Protein AF-A0A952F932-F1 (afdb_monomer)

Radius of gyration: 22.04 Å; Cα contacts (8 Å, |Δi|>4): 28; chains: 1; bounding box: 43×26×79 Å

pLDDT: mean 82.44, std 15.65, range [38.5, 97.94]

Secondary structure (DSSP, 8-state):
------------HHHHHHHHHHHHHTTPPPPP-TTS-GGG-HHHHHSSTTHHHHHHHHHHHHHHHHHHTT----------TTPPPSGGG-

Sequence (90 aa):
MNNKTRDIEAPRLADAWAALQAHASEGNPLEADASRLAFADPEFLLRRETRGIRFQLELLKPDLEQQAHGIENTVVVFGSARFRSEEDSV

Mean predicted aligned error: 9.99 Å

Structure (mmCIF, N/CA/C/O backbone):
data_AF-A0A952F932-F1
#
_entry.id   AF-A0A952F932-F1
#
loop_
_atom_site.group_PDB
_atom_site.id
_atom_site.type_symbol
_atom_site.label_atom_id
_atom_site.label_alt_id
_atom_site.label_comp_id
_atom_site.label_asym_id
_atom_site.label_entity_id
_atom_site.label_seq_id
_atom_site.pdbx_PDB_ins_code
_atom_site.Cartn_x
_atom_site.Cartn_y
_atom_site.Cartn_z
_atom_site.occupancy
_atom_site.B_iso_or_equiv
_atom_site.auth_seq_id
_atom_site.auth_comp_id
_atom_site.auth_asym_id
_atom_site.auth_atom_id
_atom_site.pdbx_PDB_model_num
ATOM 1 N N . MET A 1 1 ? 23.263 -14.836 -40.596 1.00 39.22 1 MET A N 1
ATOM 2 C CA . MET A 1 1 ? 22.597 -13.803 -39.775 1.00 39.22 1 MET A CA 1
ATOM 3 C C . MET A 1 1 ? 21.352 -14.455 -39.180 1.00 39.22 1 MET A C 1
ATOM 5 O O . MET A 1 1 ? 20.334 -14.524 -39.852 1.00 39.22 1 MET A O 1
ATOM 9 N N . ASN A 1 2 ? 21.464 -15.084 -38.006 1.00 38.50 2 ASN A N 1
ATOM 10 C CA . ASN A 1 2 ? 20.374 -15.893 -37.447 1.00 38.50 2 ASN A CA 1
ATOM 11 C C . ASN A 1 2 ? 19.378 -14.982 -36.732 1.00 38.50 2 ASN A C 1
ATOM 13 O O . ASN A 1 2 ? 19.604 -14.583 -35.592 1.00 38.50 2 ASN A O 1
ATOM 17 N N . ASN A 1 3 ? 18.286 -14.653 -37.417 1.00 49.97 3 ASN A N 1
ATOM 18 C CA . ASN A 1 3 ? 17.154 -13.965 -36.819 1.00 49.97 3 ASN A CA 1
ATOM 19 C C . ASN A 1 3 ? 16.347 -14.989 -36.007 1.00 49.97 3 ASN A C 1
ATOM 21 O O . ASN A 1 3 ? 15.456 -15.651 -36.535 1.00 49.97 3 ASN A O 1
ATOM 25 N N . LYS A 1 4 ? 16.720 -15.182 -34.734 1.00 50.09 4 LYS A N 1
ATOM 26 C CA . LYS A 1 4 ? 15.848 -15.836 -33.754 1.00 50.09 4 LYS A CA 1
ATOM 27 C C . LYS A 1 4 ? 14.666 -14.895 -33.546 1.00 50.09 4 LYS A C 1
ATOM 29 O O . LYS A 1 4 ? 14.742 -13.985 -32.723 1.00 50.09 4 LYS A O 1
ATOM 34 N N . THR A 1 5 ? 13.606 -15.100 -34.322 1.00 51.94 5 THR A N 1
ATOM 35 C CA . THR A 1 5 ? 12.268 -14.619 -33.991 1.00 51.94 5 THR A CA 1
ATOM 36 C C . THR A 1 5 ? 12.020 -15.036 -32.549 1.00 51.94 5 THR A C 1
ATOM 38 O O . THR A 1 5 ? 11.930 -16.226 -32.254 1.00 51.94 5 THR A O 1
ATOM 41 N N . ARG A 1 6 ? 12.072 -14.075 -31.625 1.00 56.16 6 ARG A N 1
ATOM 42 C CA . ARG A 1 6 ? 11.714 -14.322 -30.232 1.00 56.16 6 ARG A CA 1
ATOM 43 C C . ARG A 1 6 ? 10.246 -14.720 -30.261 1.00 56.16 6 ARG A C 1
ATOM 45 O O . ARG A 1 6 ? 9.441 -13.944 -30.773 1.00 56.16 6 ARG A O 1
ATOM 52 N N . ASP A 1 7 ? 9.946 -15.935 -29.811 1.00 52.16 7 ASP A N 1
ATOM 53 C CA . ASP A 1 7 ? 8.573 -16.393 -29.639 1.00 52.16 7 ASP A CA 1
ATOM 54 C C . ASP A 1 7 ? 7.807 -15.320 -28.868 1.00 52.16 7 ASP A C 1
ATOM 56 O O . ASP A 1 7 ? 8.204 -14.909 -27.778 1.00 52.16 7 ASP A O 1
ATOM 60 N N . ILE A 1 8 ? 6.751 -14.811 -29.498 1.00 53.78 8 ILE A N 1
ATOM 61 C CA . ILE A 1 8 ? 5.903 -13.725 -28.992 1.00 53.78 8 ILE A CA 1
ATOM 62 C C . ILE A 1 8 ? 4.810 -14.296 -28.079 1.00 53.78 8 ILE A C 1
ATOM 64 O O . ILE A 1 8 ? 3.831 -13.613 -27.780 1.00 53.78 8 ILE A O 1
ATOM 68 N N . GLU A 1 9 ? 4.945 -15.562 -27.672 1.00 54.66 9 GLU A N 1
ATOM 69 C CA . GLU A 1 9 ? 4.095 -16.169 -26.661 1.00 54.66 9 GLU A CA 1
ATOM 70 C C . GLU A 1 9 ? 4.307 -15.389 -25.367 1.00 54.66 9 GLU A C 1
ATOM 72 O O . GLU A 1 9 ? 5.283 -15.572 -24.639 1.00 54.66 9 GLU A O 1
ATOM 77 N N . ALA A 1 10 ? 3.411 -14.426 -25.156 1.00 54.50 10 ALA A N 1
ATOM 78 C CA . ALA A 1 10 ? 3.339 -13.603 -23.971 1.00 54.50 10 ALA A CA 1
ATOM 79 C C . ALA A 1 10 ? 3.520 -14.496 -22.736 1.00 54.50 10 ALA A C 1
ATOM 81 O O . ALA A 1 10 ? 2.891 -15.559 -22.677 1.00 54.50 10 ALA A O 1
ATOM 82 N N . PRO A 1 11 ? 4.348 -14.094 -21.755 1.00 58.94 11 PRO A N 1
ATOM 83 C CA . PRO A 1 11 ? 4.540 -14.907 -20.573 1.00 58.94 11 PRO A CA 1
ATOM 84 C C . PRO A 1 11 ? 3.171 -15.114 -19.938 1.00 58.94 11 PRO A C 1
ATOM 86 O O . PRO A 1 11 ? 2.483 -14.151 -19.580 1.00 58.94 11 PRO A O 1
ATOM 89 N N . ARG A 1 12 ? 2.755 -16.377 -19.827 1.00 67.19 12 ARG A N 1
ATOM 90 C CA . ARG A 1 12 ? 1.572 -16.754 -19.057 1.00 67.19 12 ARG A CA 1
ATOM 91 C C . ARG A 1 12 ? 1.778 -16.168 -17.663 1.00 67.19 12 ARG A C 1
ATOM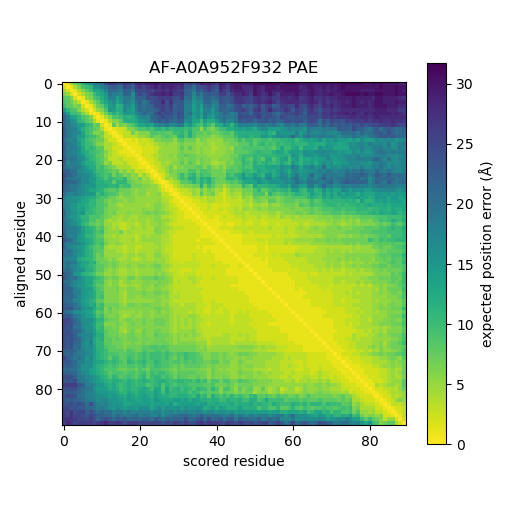 93 O O . ARG A 1 12 ? 2.903 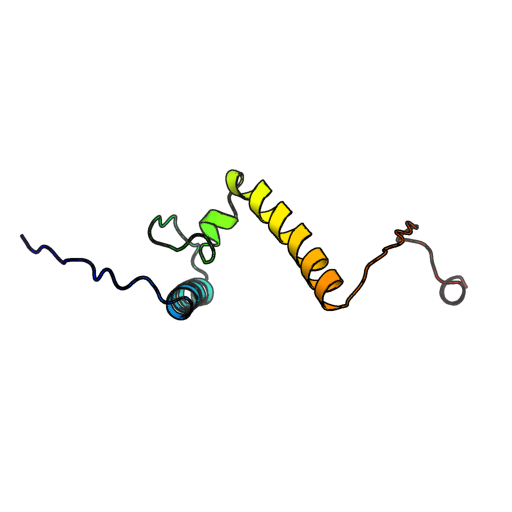-16.133 -17.169 1.00 67.19 12 ARG A O 1
ATOM 100 N N . LEU A 1 13 ? 0.710 -15.758 -16.991 1.00 60.50 13 LEU A N 1
ATOM 101 C CA . LEU A 1 13 ? 0.792 -15.259 -15.616 1.00 60.50 13 LEU A CA 1
ATOM 102 C C . LEU A 1 13 ? 1.609 -16.209 -14.699 1.00 60.50 13 LEU A C 1
ATOM 104 O O . LEU A 1 13 ? 2.422 -15.762 -13.893 1.00 60.50 13 LEU A O 1
ATOM 108 N N . ALA A 1 14 ? 1.457 -17.522 -14.905 1.00 66.06 14 ALA A N 1
ATOM 109 C CA . ALA A 1 14 ? 2.238 -18.568 -14.243 1.00 66.06 14 ALA A CA 1
ATOM 110 C C . ALA A 1 14 ? 3.745 -18.536 -14.575 1.00 66.06 14 ALA A C 1
ATOM 112 O O . ALA A 1 14 ? 4.570 -18.750 -13.689 1.00 66.06 14 ALA A O 1
ATOM 113 N N . ASP A 1 15 ? 4.114 -18.233 -15.821 1.00 72.31 15 ASP A N 1
ATOM 114 C CA . ASP A 1 15 ? 5.509 -18.203 -16.274 1.00 72.31 15 ASP A CA 1
ATOM 115 C C . ASP A 1 15 ? 6.257 -16.996 -15.690 1.00 72.31 15 ASP A C 1
ATOM 117 O O . ASP A 1 15 ? 7.426 -17.107 -15.320 1.00 72.31 15 ASP A O 1
ATOM 121 N N . ALA A 1 16 ? 5.570 -15.858 -15.541 1.00 70.50 16 ALA A N 1
ATOM 122 C CA . ALA A 1 16 ? 6.138 -14.656 -14.932 1.00 70.50 16 ALA A CA 1
ATOM 123 C C . ALA A 1 16 ? 6.485 -14.873 -13.446 1.00 70.50 16 ALA A C 1
ATOM 125 O O . ALA A 1 16 ? 7.569 -14.495 -12.997 1.00 70.50 16 ALA A O 1
ATOM 126 N N . TRP A 1 17 ? 5.603 -15.536 -12.689 1.00 70.00 17 TRP A N 1
ATOM 127 C CA . TRP A 1 17 ? 5.876 -15.886 -11.290 1.00 70.00 17 TRP A CA 1
ATOM 128 C C . TRP A 1 17 ? 6.951 -16.962 -11.137 1.00 70.00 17 TRP A C 1
ATOM 130 O O . TRP A 1 17 ? 7.797 -16.843 -10.250 1.00 70.00 17 TRP A O 1
ATOM 140 N N . ALA A 1 18 ? 6.962 -17.975 -12.006 1.00 75.94 18 ALA A N 1
ATOM 141 C CA . ALA A 1 18 ? 7.991 -19.013 -11.990 1.00 75.94 18 ALA A CA 1
ATOM 142 C C . ALA A 1 18 ? 9.395 -18.431 -12.237 1.00 75.94 18 ALA A C 1
ATOM 144 O O . ALA A 1 18 ? 10.338 -18.772 -11.522 1.00 75.94 18 ALA A O 1
ATOM 145 N N . ALA A 1 19 ? 9.524 -17.505 -13.195 1.00 68.75 19 ALA A N 1
ATOM 146 C CA . ALA A 1 19 ? 10.778 -16.802 -13.463 1.00 68.75 19 ALA A CA 1
ATOM 147 C C . ALA A 1 19 ? 11.249 -15.986 -12.247 1.00 68.75 19 ALA A C 1
ATOM 149 O O . ALA A 1 19 ? 12.420 -16.047 -11.871 1.00 68.75 19 ALA A O 1
ATOM 150 N N . LEU A 1 20 ? 10.332 -15.275 -11.582 1.00 69.50 20 LEU A N 1
ATOM 151 C CA . LEU A 1 20 ? 10.647 -14.524 -10.368 1.00 69.50 20 LEU A CA 1
ATOM 152 C C . LEU A 1 20 ? 11.128 -15.434 -9.222 1.00 69.50 20 LEU A C 1
ATOM 154 O O . LEU A 1 20 ? 12.103 -15.114 -8.541 1.00 69.50 20 LEU A O 1
ATOM 158 N N . GLN A 1 21 ? 10.463 -16.572 -9.010 1.00 74.50 21 GLN A N 1
ATOM 159 C CA . GLN A 1 21 ? 10.807 -17.512 -7.942 1.00 74.50 21 GLN A CA 1
ATOM 160 C C . GLN A 1 21 ? 12.193 -18.139 -8.141 1.00 74.50 21 GLN A C 1
ATOM 162 O O . GLN A 1 21 ? 12.936 -18.281 -7.168 1.00 74.50 21 GLN A O 1
ATOM 167 N N . ALA A 1 22 ? 12.562 -18.463 -9.384 1.00 72.31 22 ALA A N 1
ATOM 168 C CA . ALA A 1 22 ? 13.894 -18.965 -9.712 1.00 72.31 22 ALA A CA 1
ATOM 169 C C . ALA A 1 22 ? 14.984 -17.960 -9.299 1.00 72.31 22 ALA A C 1
ATOM 171 O O . ALA A 1 22 ? 15.882 -18.312 -8.535 1.00 72.31 22 ALA A O 1
ATOM 172 N N . HIS A 1 23 ? 14.841 -16.686 -9.684 1.00 69.00 23 HIS A N 1
ATOM 173 C CA . HIS A 1 23 ? 15.788 -15.631 -9.308 1.00 69.00 23 HIS A CA 1
ATOM 174 C C . HIS A 1 23 ? 15.895 -15.425 -7.789 1.00 69.00 23 HIS A C 1
ATOM 176 O O . HIS A 1 23 ? 16.997 -15.293 -7.259 1.00 69.00 23 HIS A O 1
ATOM 182 N N . ALA A 1 24 ? 14.764 -15.438 -7.074 1.00 69.62 24 ALA A N 1
ATOM 183 C CA . ALA A 1 24 ? 14.746 -15.283 -5.620 1.00 69.62 24 ALA A CA 1
ATOM 184 C C . ALA A 1 24 ? 15.444 -16.447 -4.893 1.00 69.62 24 ALA A C 1
ATOM 186 O O . ALA A 1 24 ? 16.136 -16.225 -3.900 1.00 69.62 24 ALA A O 1
ATOM 187 N N . SER A 1 25 ? 15.287 -17.679 -5.391 1.00 70.88 25 SER A N 1
ATOM 188 C CA . SER A 1 25 ? 15.874 -18.881 -4.780 1.00 70.88 25 SER A CA 1
ATOM 189 C C . SER A 1 25 ? 17.405 -18.911 -4.830 1.00 70.88 25 SER A C 1
ATOM 191 O O . SER A 1 25 ? 18.038 -19.504 -3.961 1.00 70.88 25 SER A O 1
ATOM 193 N N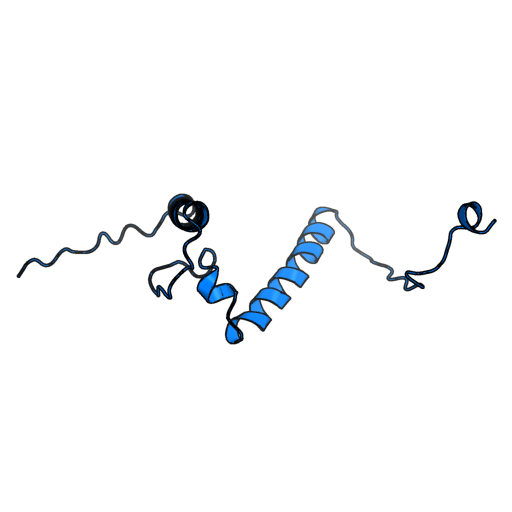 . GLU A 1 26 ? 17.998 -18.220 -5.803 1.00 72.44 26 GLU A N 1
ATOM 194 C CA . GLU A 1 26 ? 19.448 -18.109 -5.973 1.00 72.44 26 GLU A CA 1
ATOM 195 C C . GLU A 1 26 ? 20.063 -16.971 -5.138 1.00 72.44 26 GLU A C 1
ATOM 197 O O . GLU A 1 26 ? 21.284 -16.850 -5.069 1.00 72.44 26 GLU A O 1
ATOM 202 N N . GLY A 1 27 ? 19.237 -16.127 -4.502 1.00 70.50 27 GLY A N 1
ATOM 203 C CA . GLY A 1 27 ? 19.692 -14.968 -3.724 1.00 70.50 27 GLY A CA 1
ATOM 204 C C . GLY A 1 27 ? 20.311 -13.847 -4.567 1.00 70.50 27 GLY A C 1
ATOM 205 O O . GLY A 1 27 ? 20.920 -12.929 -4.016 1.00 70.50 27 GLY A O 1
ATOM 206 N N . ASN A 1 28 ? 20.164 -13.910 -5.892 1.00 73.81 28 ASN A N 1
ATOM 207 C CA . ASN A 1 28 ? 20.715 -12.926 -6.814 1.00 73.81 28 ASN A CA 1
ATOM 208 C C . ASN A 1 28 ? 19.801 -11.690 -6.897 1.00 73.81 28 ASN A C 1
ATOM 210 O O . ASN A 1 28 ? 18.576 -11.837 -6.974 1.00 73.81 28 ASN A O 1
ATOM 214 N N . PRO A 1 29 ? 20.358 -10.465 -6.904 1.00 74.31 29 PRO A N 1
ATOM 215 C CA . PRO A 1 29 ? 19.567 -9.267 -7.141 1.00 74.31 29 PRO A CA 1
ATOM 216 C C . PRO A 1 29 ? 18.940 -9.315 -8.539 1.00 74.31 29 PRO A C 1
ATOM 218 O O . PRO A 1 29 ? 19.543 -9.789 -9.503 1.00 74.31 29 PRO A O 1
ATOM 221 N N . LEU A 1 30 ? 17.713 -8.812 -8.650 1.00 80.62 30 LEU A N 1
ATOM 222 C CA . LEU A 1 30 ? 17.065 -8.641 -9.943 1.00 80.62 30 LEU A CA 1
ATOM 223 C C . LEU A 1 30 ? 17.686 -7.431 -10.642 1.00 80.62 30 LEU A C 1
ATOM 225 O O . LEU A 1 30 ? 17.588 -6.312 -10.147 1.00 80.62 30 LEU A O 1
ATOM 229 N N . GLU A 1 31 ? 18.309 -7.666 -11.791 1.00 84.25 31 GLU A N 1
ATOM 230 C CA . GLU A 1 31 ? 18.772 -6.606 -12.690 1.00 84.25 31 GLU A CA 1
ATOM 231 C C . GLU A 1 31 ? 17.611 -6.040 -13.510 1.00 84.25 31 GLU A C 1
ATOM 233 O O . GLU A 1 31 ? 16.619 -6.735 -13.745 1.00 84.25 31 GLU A O 1
ATOM 238 N N . ALA A 1 32 ? 17.744 -4.801 -13.985 1.00 83.62 32 ALA A N 1
ATOM 239 C CA . ALA A 1 32 ? 16.722 -4.148 -14.799 1.00 83.62 32 ALA A CA 1
ATOM 240 C C . ALA A 1 32 ? 16.433 -4.933 -16.091 1.00 83.62 32 ALA A C 1
ATOM 242 O O . ALA A 1 32 ? 17.332 -5.177 -16.898 1.00 83.62 32 ALA A O 1
ATOM 243 N N . ASP A 1 33 ? 15.165 -5.278 -16.318 1.00 84.06 33 ASP A N 1
ATOM 244 C CA . ASP A 1 33 ? 14.731 -6.052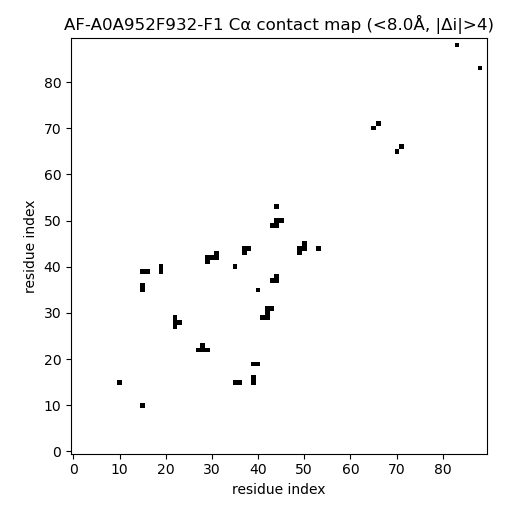 -17.482 1.00 84.06 33 ASP A CA 1
ATOM 245 C C . ASP A 1 33 ? 13.390 -5.538 -18.014 1.00 84.06 33 ASP A C 1
ATOM 247 O O . ASP A 1 33 ? 12.322 -5.846 -17.492 1.00 84.06 33 ASP A O 1
ATOM 251 N N . ALA A 1 34 ? 13.445 -4.781 -19.110 1.00 84.25 34 ALA A N 1
ATOM 252 C CA . ALA A 1 34 ? 12.261 -4.199 -19.740 1.00 84.25 34 ALA A CA 1
ATOM 253 C C . ALA A 1 34 ? 11.301 -5.235 -20.359 1.00 84.25 34 ALA A C 1
ATOM 255 O O . ALA A 1 34 ? 10.220 -4.860 -20.809 1.00 84.25 34 ALA A O 1
ATOM 256 N N . SER A 1 35 ? 11.691 -6.514 -20.435 1.00 83.56 35 SER A N 1
ATOM 257 C CA . SER A 1 35 ? 10.831 -7.590 -20.935 1.00 83.56 35 SER A CA 1
ATOM 258 C C . SER A 1 35 ? 9.941 -8.212 -19.856 1.00 83.56 35 SER A C 1
ATOM 260 O O . SER A 1 35 ? 8.979 -8.907 -20.194 1.00 83.56 35 SER A O 1
ATOM 262 N N . ARG A 1 36 ? 10.205 -7.943 -18.567 1.00 82.69 36 ARG A N 1
ATOM 263 C CA . ARG A 1 36 ? 9.352 -8.417 -17.473 1.00 82.69 36 ARG A CA 1
ATOM 264 C C . ARG A 1 36 ? 8.041 -7.645 -17.435 1.00 82.69 36 ARG A C 1
ATOM 266 O O . ARG A 1 36 ? 7.980 -6.434 -17.640 1.00 82.69 36 ARG A O 1
ATOM 273 N N . LEU A 1 37 ? 6.965 -8.364 -17.135 1.00 85.25 37 LEU A N 1
ATOM 274 C CA . LEU A 1 37 ? 5.667 -7.744 -16.902 1.00 85.25 37 LEU A CA 1
ATOM 275 C C . LEU A 1 37 ? 5.730 -6.928 -15.610 1.00 85.25 37 LEU A C 1
ATOM 277 O O . LEU A 1 37 ? 6.130 -7.447 -14.573 1.00 85.25 37 LEU A O 1
ATOM 281 N N . ALA A 1 38 ? 5.275 -5.676 -15.656 1.00 87.50 38 ALA A N 1
ATOM 282 C CA . ALA A 1 38 ? 5.402 -4.736 -14.541 1.00 87.50 38 ALA A CA 1
ATOM 283 C C . ALA A 1 38 ? 4.788 -5.235 -13.216 1.00 87.50 38 ALA A C 1
ATOM 285 O O . ALA A 1 38 ? 5.294 -4.912 -12.146 1.00 87.50 38 ALA A O 1
ATOM 286 N N . PHE A 1 39 ? 3.715 -6.038 -13.266 1.00 84.81 39 PHE A N 1
ATOM 287 C CA . PHE A 1 39 ? 3.103 -6.616 -12.060 1.00 84.81 39 PHE A CA 1
ATOM 288 C C . PHE A 1 39 ? 3.947 -7.741 -11.429 1.00 84.81 39 PHE A C 1
ATOM 290 O O . PHE A 1 39 ? 3.729 -8.086 -10.271 1.00 84.81 39 PHE A O 1
ATOM 297 N N . ALA A 1 40 ? 4.887 -8.318 -12.182 1.00 84.56 40 ALA A N 1
ATOM 298 C CA . ALA A 1 40 ? 5.779 -9.405 -11.778 1.00 84.56 40 ALA A CA 1
ATOM 299 C C . ALA A 1 40 ? 7.258 -8.974 -11.785 1.00 84.56 40 ALA A C 1
ATOM 301 O O . ALA A 1 40 ? 8.147 -9.821 -11.831 1.00 84.56 40 ALA A O 1
ATOM 302 N N . ASP A 1 41 ? 7.527 -7.666 -11.730 1.00 88.31 41 ASP A N 1
ATOM 303 C CA . ASP A 1 41 ? 8.877 -7.104 -11.698 1.00 88.31 41 ASP A CA 1
ATOM 304 C C . ASP A 1 41 ? 9.135 -6.356 -10.376 1.00 88.31 41 ASP A C 1
ATOM 306 O O . ASP A 1 41 ? 8.861 -5.155 -10.261 1.00 88.31 41 ASP A O 1
ATOM 310 N N . PRO A 1 42 ? 9.648 -7.047 -9.339 1.00 86.38 42 PRO A N 1
ATOM 311 C CA . PRO A 1 42 ? 9.977 -6.411 -8.071 1.00 86.38 42 PRO A CA 1
ATOM 312 C C . PRO A 1 42 ? 11.081 -5.364 -8.178 1.00 86.38 42 PRO A C 1
ATOM 314 O O . PRO A 1 42 ? 11.055 -4.413 -7.404 1.00 86.38 42 PRO A O 1
ATOM 317 N N . GLU A 1 43 ? 12.027 -5.496 -9.112 1.00 89.56 43 GLU A N 1
ATOM 318 C CA . GLU A 1 43 ? 13.067 -4.480 -9.312 1.00 89.56 43 GLU A CA 1
ATOM 319 C C . GLU A 1 43 ? 12.410 -3.157 -9.704 1.00 89.56 43 GLU A C 1
ATOM 321 O O . GLU A 1 43 ? 12.584 -2.155 -9.008 1.00 89.56 43 GLU A O 1
ATOM 326 N N 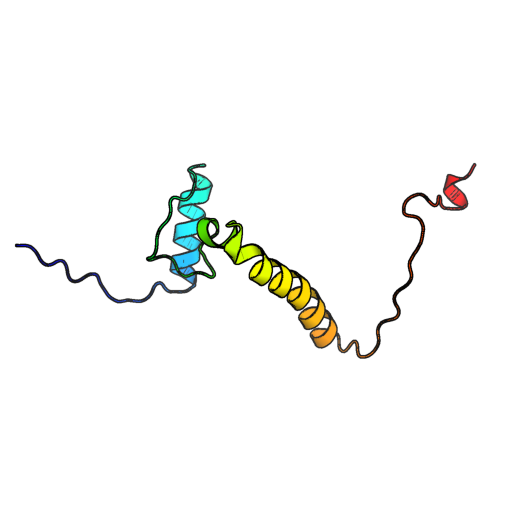. PHE A 1 44 ? 11.547 -3.185 -10.724 1.00 91.44 44 PHE A N 1
ATOM 327 C CA . PHE A 1 44 ? 10.754 -2.035 -11.153 1.00 91.44 44 PHE A CA 1
ATOM 328 C C . PHE A 1 44 ? 9.842 -1.497 -10.039 1.00 91.44 44 PHE A C 1
ATOM 330 O O . PHE A 1 44 ? 9.837 -0.294 -9.748 1.00 91.44 44 PHE A O 1
ATOM 337 N N . LEU A 1 45 ? 9.076 -2.371 -9.377 1.00 91.38 45 LEU A N 1
ATOM 338 C CA . LEU A 1 45 ? 8.143 -1.968 -8.322 1.00 91.38 45 LEU A CA 1
ATOM 339 C C . LEU A 1 45 ? 8.850 -1.383 -7.096 1.00 91.38 45 LEU A C 1
ATOM 341 O O . LEU A 1 45 ? 8.240 -0.594 -6.381 1.00 91.38 45 LEU A O 1
ATOM 345 N N . LEU A 1 46 ? 10.118 -1.717 -6.839 1.00 90.56 46 LEU A N 1
ATOM 346 C CA . LEU A 1 46 ? 10.863 -1.193 -5.694 1.00 90.56 46 LEU A CA 1
ATOM 347 C C . LEU A 1 46 ? 11.460 0.203 -5.920 1.00 90.56 46 LEU A C 1
ATOM 349 O O . LEU A 1 46 ? 11.779 0.879 -4.932 1.00 90.56 46 LEU A O 1
ATOM 353 N N . ARG A 1 47 ? 11.517 0.682 -7.168 1.00 92.44 47 ARG A N 1
ATOM 354 C CA . ARG A 1 47 ? 12.049 2.004 -7.536 1.00 92.44 47 ARG A CA 1
ATOM 355 C C . ARG A 1 47 ? 11.303 3.171 -6.879 1.00 92.44 47 ARG A C 1
ATOM 357 O O . ARG A 1 47 ? 10.182 3.059 -6.372 1.00 92.44 47 ARG A O 1
ATOM 364 N N . ARG A 1 48 ? 11.945 4.342 -6.850 1.00 95.75 48 ARG A N 1
ATOM 365 C CA . ARG A 1 48 ? 11.385 5.540 -6.200 1.00 95.75 48 ARG A CA 1
ATOM 366 C C . ARG A 1 48 ? 10.162 6.062 -6.953 1.00 95.75 48 ARG A C 1
ATOM 368 O O . ARG A 1 48 ? 9.197 6.489 -6.328 1.00 95.75 48 ARG A O 1
ATOM 375 N N . GLU A 1 49 ? 10.214 5.992 -8.272 1.00 96.62 49 GLU A N 1
ATOM 376 C CA . GLU A 1 49 ? 9.214 6.450 -9.231 1.00 96.62 49 GLU A CA 1
ATOM 377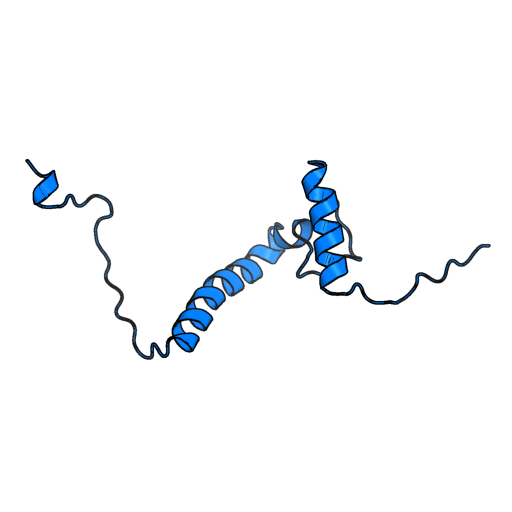 C C . GLU A 1 49 ? 7.901 5.669 -9.087 1.00 96.62 49 GLU A C 1
ATOM 379 O O . GLU A 1 49 ? 6.819 6.240 -9.188 1.00 96.62 49 GLU A O 1
ATOM 384 N N . THR A 1 50 ? 7.981 4.378 -8.757 1.00 95.94 50 THR A N 1
ATOM 385 C CA . THR A 1 50 ? 6.826 3.478 -8.595 1.00 95.94 50 THR A CA 1
ATOM 386 C C . THR A 1 50 ? 6.225 3.505 -7.188 1.00 95.94 50 THR A C 1
ATOM 388 O O . THR A 1 50 ? 5.240 2.822 -6.905 1.00 95.94 50 THR A O 1
ATOM 391 N N . ARG A 1 51 ? 6.763 4.328 -6.279 1.00 96.19 51 ARG A N 1
ATOM 392 C CA . ARG A 1 51 ? 6.262 4.462 -4.903 1.00 96.19 51 ARG A CA 1
ATOM 393 C C . ARG A 1 51 ? 4.783 4.857 -4.838 1.00 96.19 51 ARG A C 1
ATOM 395 O O . ARG A 1 51 ? 4.059 4.293 -4.027 1.00 96.19 51 ARG A O 1
ATOM 402 N N . GLY A 1 52 ? 4.336 5.799 -5.673 1.00 97.00 52 GLY A N 1
ATOM 403 C CA . GLY A 1 52 ? 2.934 6.240 -5.689 1.00 97.00 52 GLY A CA 1
ATOM 404 C C . GLY A 1 52 ? 1.969 5.110 -6.057 1.00 97.00 52 GLY A C 1
ATOM 405 O O . GLY A 1 52 ? 0.950 4.929 -5.398 1.00 97.00 52 GLY A O 1
ATOM 406 N N . ILE A 1 53 ? 2.351 4.289 -7.038 1.00 95.69 53 ILE A N 1
ATOM 407 C CA . ILE A 1 53 ? 1.576 3.116 -7.461 1.00 95.69 53 ILE A CA 1
ATOM 408 C C . ILE A 1 53 ? 1.497 2.082 -6.337 1.00 95.69 53 ILE A C 1
ATOM 410 O O . ILE A 1 53 ? 0.416 1.580 -6.045 1.00 95.69 53 ILE A O 1
ATOM 414 N N . ARG A 1 54 ? 2.612 1.807 -5.645 1.00 95.06 54 ARG A N 1
ATOM 415 C CA . ARG A 1 54 ? 2.597 0.924 -4.469 1.00 95.06 54 ARG A CA 1
ATOM 416 C C . ARG A 1 54 ? 1.669 1.439 -3.376 1.00 95.06 54 ARG A C 1
ATOM 418 O O . ARG A 1 54 ? 0.877 0.660 -2.869 1.00 95.06 54 ARG A O 1
ATOM 425 N N . PHE A 1 55 ? 1.718 2.730 -3.046 1.00 97.06 55 PHE A N 1
ATOM 426 C CA . PHE A 1 55 ? 0.800 3.302 -2.057 1.00 97.06 55 PHE A CA 1
ATOM 427 C C . PHE A 1 55 ? -0.664 3.138 -2.460 1.00 97.06 55 PHE A C 1
ATOM 429 O O . PHE A 1 55 ? -1.475 2.753 -1.626 1.00 97.06 55 PHE A O 1
ATOM 436 N N . GLN A 1 56 ? -0.997 3.376 -3.729 1.00 96.81 56 GLN A N 1
ATOM 437 C CA . GLN A 1 56 ? -2.354 3.162 -4.223 1.00 96.81 56 GLN A CA 1
ATOM 438 C C . GLN A 1 56 ? -2.787 1.697 -4.080 1.00 96.81 56 GLN A C 1
ATOM 440 O O . GLN A 1 56 ? -3.906 1.442 -3.651 1.00 96.81 56 GLN A O 1
ATOM 445 N N . LEU A 1 57 ? -1.910 0.739 -4.393 1.00 96.25 57 LEU A N 1
ATOM 446 C CA . LEU A 1 57 ? -2.200 -0.686 -4.212 1.00 96.25 57 LEU A CA 1
ATOM 447 C C . LEU A 1 57 ? -2.374 -1.056 -2.733 1.00 96.25 57 LEU A C 1
ATOM 449 O O . LEU A 1 57 ? -3.289 -1.805 -2.408 1.00 96.25 57 LEU A O 1
ATOM 453 N N . GLU A 1 58 ? -1.535 -0.529 -1.836 1.00 96.62 58 GLU A N 1
ATOM 454 C CA . GLU A 1 58 ? -1.660 -0.786 -0.394 1.00 96.62 58 GLU A CA 1
ATOM 455 C C . GLU A 1 58 ? -2.941 -0.195 0.208 1.00 96.62 58 GLU A C 1
ATOM 457 O O . GLU A 1 58 ? -3.484 -0.778 1.140 1.00 96.62 58 GLU A O 1
ATOM 462 N N . LEU A 1 59 ? -3.452 0.916 -0.332 1.00 96.88 59 LEU A N 1
ATOM 463 C CA . LEU A 1 59 ? -4.761 1.463 0.045 1.00 96.88 59 LEU A CA 1
ATOM 464 C C . LEU A 1 59 ? -5.919 0.673 -0.579 1.00 96.88 59 LEU A C 1
ATOM 466 O O . LEU A 1 59 ? -6.925 0.442 0.077 1.00 96.88 59 LEU A O 1
ATOM 470 N N . LEU A 1 60 ? -5.763 0.197 -1.816 1.00 97.69 60 LEU A N 1
ATOM 471 C CA . LEU A 1 60 ? -6.811 -0.547 -2.514 1.00 97.69 60 LEU A CA 1
ATOM 472 C C . LEU A 1 60 ? -7.071 -1.931 -1.900 1.00 97.69 60 LEU A C 1
ATOM 474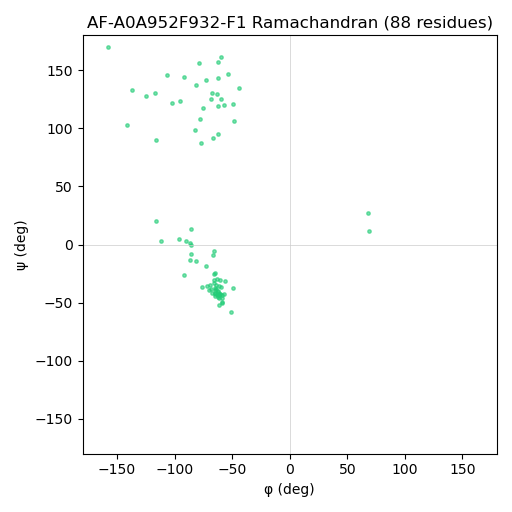 O O . LEU A 1 60 ? -8.210 -2.388 -1.893 1.00 97.69 60 LEU A O 1
ATOM 478 N N . LYS A 1 61 ? -6.035 -2.614 -1.394 1.00 97.06 61 LYS A N 1
ATOM 479 C CA . LYS A 1 61 ? -6.174 -3.934 -0.751 1.00 97.06 61 LYS A CA 1
ATOM 480 C C . LYS A 1 61 ? -7.263 -3.952 0.340 1.00 97.06 61 LYS A C 1
ATOM 482 O O . LYS A 1 61 ? -8.181 -4.761 0.210 1.00 97.06 61 LYS A O 1
ATOM 487 N N . PRO A 1 62 ? -7.202 -3.110 1.393 1.00 95.56 62 PRO A N 1
ATOM 488 C CA . PRO A 1 62 ? -8.236 -3.095 2.422 1.00 95.56 62 PRO A CA 1
ATOM 489 C C . PRO A 1 62 ? -9.590 -2.618 1.891 1.00 95.56 62 PRO A C 1
AT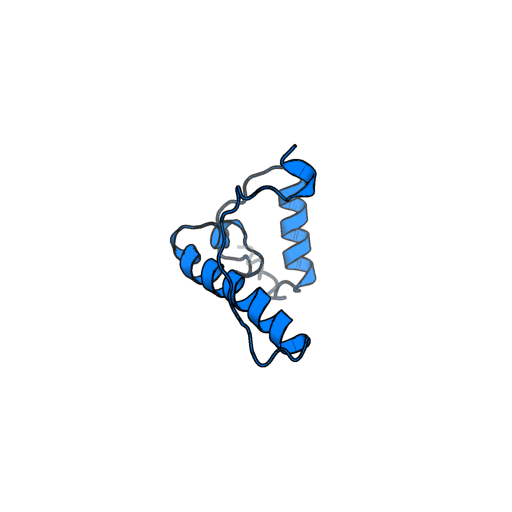OM 491 O O . PRO A 1 62 ? -10.602 -3.137 2.348 1.00 95.56 62 PRO A O 1
ATOM 494 N N . ASP A 1 63 ? -9.634 -1.697 0.922 1.00 95.81 63 ASP A N 1
ATOM 495 C CA . ASP A 1 63 ? -10.900 -1.239 0.333 1.00 95.81 63 ASP A CA 1
ATOM 496 C C . ASP A 1 63 ? -11.657 -2.392 -0.346 1.00 95.81 63 ASP A C 1
ATOM 498 O O . ASP A 1 63 ? -12.855 -2.572 -0.118 1.00 95.81 63 ASP A O 1
ATOM 502 N N . LEU A 1 64 ? -10.959 -3.213 -1.142 1.00 97.62 64 LEU A N 1
ATOM 503 C CA . LEU A 1 64 ? -11.544 -4.398 -1.780 1.00 97.62 64 LEU A CA 1
ATOM 504 C C . LEU A 1 64 ? -12.029 -5.416 -0.744 1.00 97.62 64 LEU A C 1
ATOM 506 O O . LEU A 1 64 ? -13.106 -5.991 -0.899 1.00 97.62 64 LEU A O 1
ATOM 510 N N . GLU A 1 65 ? -11.261 -5.611 0.325 1.00 97.81 65 GLU A N 1
ATOM 511 C CA . GLU A 1 65 ? -11.617 -6.547 1.388 1.00 97.81 65 GLU A CA 1
ATOM 512 C C . GLU A 1 65 ? -12.855 -6.084 2.168 1.00 97.81 65 GLU A C 1
ATOM 514 O O . GLU A 1 65 ? -13.748 -6.881 2.457 1.00 97.81 65 GLU A O 1
ATOM 519 N N . GLN A 1 66 ? -12.949 -4.787 2.475 1.00 97.06 66 GLN A N 1
ATOM 520 C CA . GLN A 1 66 ? -14.113 -4.196 3.139 1.00 97.06 66 GLN A CA 1
ATOM 521 C C . GLN A 1 66 ? -15.371 -4.316 2.274 1.00 97.06 66 GLN A C 1
ATOM 523 O O . GLN A 1 66 ? -16.431 -4.690 2.781 1.00 97.06 66 GLN A O 1
ATOM 528 N N . GLN A 1 67 ? -15.247 -4.068 0.965 1.00 97.06 67 GLN A N 1
ATOM 529 C CA . GLN A 1 67 ? -16.342 -4.245 0.009 1.00 97.06 67 GLN A CA 1
ATOM 530 C C . GLN A 1 67 ? -16.805 -5.703 -0.065 1.00 97.06 67 GLN A C 1
ATOM 532 O O . GLN A 1 67 ? -18.007 -5.961 -0.021 1.00 97.06 67 GLN A O 1
ATOM 537 N N . ALA A 1 68 ? -15.873 -6.660 -0.128 1.00 97.94 68 ALA A N 1
ATOM 538 C CA . ALA A 1 68 ? -16.193 -8.088 -0.151 1.00 97.94 68 ALA A CA 1
ATOM 539 C C . ALA A 1 68 ? -16.948 -8.544 1.111 1.00 97.94 68 ALA A C 1
ATOM 541 O O . ALA A 1 68 ? -17.797 -9.431 1.038 1.00 97.94 68 ALA A O 1
ATOM 542 N N . HIS A 1 69 ? -16.685 -7.899 2.250 1.00 97.94 69 HIS A N 1
ATOM 543 C CA . HIS A 1 69 ? -17.380 -8.134 3.517 1.00 97.94 69 HIS A CA 1
ATOM 544 C C . HIS A 1 69 ? -18.686 -7.338 3.684 1.00 97.94 69 HIS A C 1
ATOM 546 O O . HIS A 1 69 ? -19.348 -7.477 4.712 1.00 97.94 69 HIS A O 1
ATOM 552 N N . GLY A 1 70 ? -19.075 -6.510 2.708 1.00 97.81 70 GLY A N 1
ATOM 553 C CA . GLY A 1 70 ? -20.287 -5.688 2.788 1.00 97.81 70 GLY A CA 1
ATOM 554 C C . GLY A 1 70 ? -20.218 -4.580 3.846 1.00 97.81 70 GLY A C 1
ATOM 555 O O . GLY A 1 70 ? -21.246 -4.183 4.390 1.00 97.81 70 GLY A O 1
ATOM 556 N N . ILE A 1 71 ? -19.018 -4.093 4.178 1.00 97.44 71 ILE A N 1
ATOM 557 C CA . ILE A 1 71 ? -18.840 -2.990 5.129 1.00 97.44 71 ILE A CA 1
ATOM 558 C C . ILE A 1 71 ? -19.162 -1.674 4.418 1.00 97.44 71 ILE A C 1
ATOM 560 O O . ILE A 1 71 ? -18.396 -1.201 3.584 1.00 97.44 71 ILE A O 1
ATOM 564 N N . GLU A 1 72 ? -20.296 -1.069 4.765 1.00 96.06 72 GLU A N 1
ATOM 565 C CA . GLU A 1 72 ? -20.739 0.203 4.173 1.00 96.06 72 GLU A CA 1
ATOM 566 C C . GLU A 1 72 ? -20.274 1.433 4.963 1.00 96.06 72 GLU A C 1
ATOM 568 O O . GLU A 1 72 ? -20.147 2.522 4.406 1.00 96.06 72 GLU A O 1
ATOM 573 N N . ASN A 1 73 ? -20.035 1.277 6.269 1.00 95.94 73 ASN A N 1
ATOM 574 C CA . ASN A 1 73 ? -19.701 2.374 7.172 1.00 95.94 73 ASN A CA 1
ATOM 575 C C . ASN A 1 73 ? -18.566 1.967 8.115 1.00 95.94 73 ASN A C 1
ATOM 577 O O . ASN A 1 73 ? -18.635 0.922 8.761 1.00 95.94 73 ASN A O 1
ATOM 581 N N . THR A 1 74 ? -17.568 2.839 8.252 1.00 93.25 74 THR A N 1
ATOM 582 C CA . THR A 1 74 ? -16.385 2.604 9.089 1.00 93.25 74 THR A CA 1
ATOM 583 C C . THR A 1 74 ? -16.222 3.744 10.089 1.00 93.25 74 THR A C 1
ATOM 585 O O . THR A 1 74 ? -16.184 4.913 9.707 1.00 93.25 74 THR A O 1
ATOM 588 N N . VAL A 1 75 ? -16.095 3.414 11.378 1.00 96.19 75 VAL A N 1
ATOM 589 C CA . VAL A 1 75 ? -15.761 4.378 12.438 1.00 96.19 75 VAL A CA 1
ATOM 590 C C . VAL A 1 75 ? -14.291 4.213 12.802 1.00 96.19 75 VAL A C 1
ATOM 592 O O . VAL A 1 75 ? -13.866 3.137 13.216 1.00 96.19 75 VAL A O 1
ATOM 595 N N . VAL A 1 76 ? -13.513 5.286 12.663 1.00 95.31 76 VAL A N 1
ATOM 596 C CA . VAL A 1 76 ? -12.085 5.290 13.003 1.00 95.31 76 VAL A CA 1
ATOM 597 C C . VAL A 1 76 ? -11.898 5.834 14.416 1.00 95.31 76 VAL A C 1
ATOM 599 O O . VAL A 1 76 ? -12.296 6.960 14.711 1.00 95.31 76 VAL A O 1
ATOM 602 N N . VAL A 1 77 ? -11.262 5.046 15.283 1.00 96.19 77 VAL A N 1
ATOM 603 C CA . VAL A 1 77 ? -10.923 5.431 16.660 1.00 96.19 77 VAL A CA 1
ATOM 604 C C . VAL A 1 77 ? -9.405 5.432 16.816 1.00 96.19 77 VAL A C 1
ATOM 606 O O . VAL A 1 77 ? -8.741 4.458 16.468 1.00 96.19 77 VAL A O 1
ATOM 609 N N . PHE A 1 78 ? -8.852 6.517 17.359 1.00 96.25 78 PHE A N 1
ATOM 610 C CA . PHE A 1 78 ? -7.427 6.636 17.672 1.00 96.25 78 PHE A CA 1
ATOM 611 C C . PHE A 1 78 ? -7.198 6.551 19.183 1.00 96.25 78 PHE A C 1
ATOM 613 O O . PHE A 1 78 ? -8.002 7.043 19.972 1.00 96.25 78 PHE A O 1
ATOM 620 N N . GLY A 1 79 ? -6.071 5.966 19.589 1.00 94.38 79 GLY A N 1
ATOM 621 C CA . GLY A 1 79 ? -5.684 5.820 20.990 1.00 94.38 79 GLY A CA 1
ATOM 622 C C . GLY A 1 79 ? -4.178 5.618 21.147 1.00 94.38 79 GLY A C 1
ATOM 623 O O . GLY A 1 79 ? -3.455 5.428 20.168 1.00 94.38 79 GLY A O 1
ATOM 624 N N . SER A 1 80 ? -3.684 5.686 22.385 1.00 94.81 80 SER A N 1
ATOM 625 C CA . SER A 1 80 ? -2.263 5.461 22.670 1.00 94.81 80 SER A CA 1
ATOM 626 C C . SER A 1 80 ? -1.886 3.997 22.441 1.00 94.81 80 SER A C 1
ATOM 628 O O . SER A 1 80 ? -2.423 3.114 23.103 1.00 94.81 80 SER A O 1
ATOM 630 N N . ALA A 1 81 ? -0.870 3.746 21.609 1.00 94.19 81 ALA A N 1
ATOM 631 C CA . ALA A 1 81 ? -0.260 2.419 21.452 1.00 94.19 81 ALA A CA 1
ATOM 632 C C . ALA A 1 81 ? 0.462 1.916 22.722 1.00 94.19 81 ALA A C 1
ATOM 634 O O . ALA A 1 81 ? 0.982 0.806 22.744 1.00 94.19 81 ALA A O 1
ATOM 635 N N . ARG A 1 82 ? 0.555 2.757 23.760 1.00 91.38 82 ARG A N 1
ATOM 636 C CA . ARG A 1 82 ? 1.234 2.463 25.031 1.00 91.38 82 ARG A CA 1
ATOM 637 C C . ARG A 1 82 ? 0.271 2.349 26.208 1.00 91.38 82 ARG A C 1
ATOM 639 O O . ARG A 1 82 ? 0.731 2.232 27.341 1.00 91.38 82 ARG A O 1
ATOM 646 N N . PHE A 1 83 ? -1.034 2.466 25.968 1.00 91.69 83 PHE A N 1
ATOM 647 C CA . PHE A 1 83 ? -2.015 2.262 27.024 1.00 91.69 83 PHE A CA 1
ATOM 648 C C . PHE A 1 83 ? -1.924 0.809 27.506 1.00 91.69 83 PHE A C 1
ATOM 650 O O . PHE A 1 83 ? -1.893 -0.106 26.685 1.00 91.69 83 PHE A O 1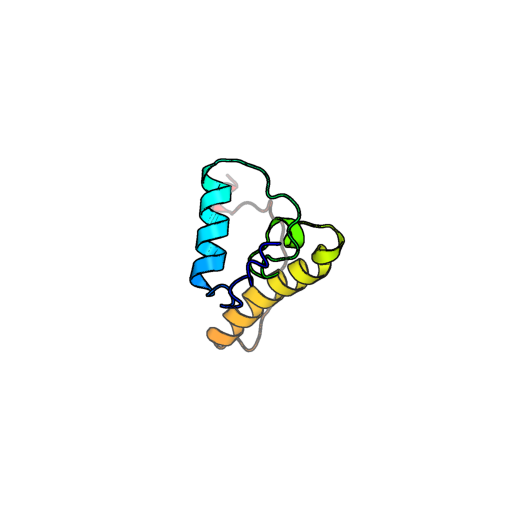
ATOM 657 N N . ARG A 1 84 ? -1.818 0.606 28.820 1.00 90.69 84 ARG A N 1
ATOM 658 C CA . ARG A 1 84 ? -1.831 -0.731 29.421 1.00 90.69 84 ARG A CA 1
ATOM 659 C C . ARG A 1 84 ? -3.257 -1.088 29.795 1.00 90.69 84 ARG A C 1
ATOM 661 O O . ARG A 1 84 ? -4.014 -0.205 30.194 1.00 90.69 84 ARG A O 1
ATOM 668 N N . SER A 1 85 ? -3.607 -2.361 29.643 1.00 89.25 85 SER A N 1
ATOM 669 C CA . SER A 1 85 ? -4.882 -2.855 30.147 1.00 89.25 85 SER A CA 1
ATOM 670 C C . SER A 1 85 ? -4.928 -2.692 31.670 1.00 89.25 85 SER A C 1
ATOM 672 O O . SER A 1 85 ? -3.888 -2.601 32.328 1.00 89.25 85 SER A O 1
ATOM 674 N N . GLU A 1 86 ? -6.132 -2.636 32.229 1.00 88.69 86 GLU A N 1
ATOM 675 C CA . GLU A 1 86 ? -6.311 -2.569 33.681 1.00 88.69 86 GLU A CA 1
ATOM 676 C C . GLU A 1 86 ? -5.686 -3.798 34.371 1.00 88.69 86 GLU A C 1
ATOM 678 O O . GLU A 1 86 ? -5.023 -3.654 35.396 1.00 88.69 86 GLU A O 1
ATOM 683 N N . GLU A 1 87 ? -5.773 -4.973 33.738 1.00 87.06 87 GLU A N 1
ATOM 684 C CA . GLU A 1 87 ? -5.144 -6.224 34.191 1.00 87.06 87 GLU A CA 1
ATOM 685 C C . GLU A 1 87 ? -3.605 -6.141 34.259 1.00 87.06 87 GLU A C 1
ATOM 687 O O . GLU A 1 87 ? -3.007 -6.667 35.193 1.00 87.06 87 GLU A O 1
ATOM 692 N N . ASP A 1 88 ? -2.963 -5.422 33.330 1.00 84.00 88 ASP A N 1
ATOM 693 C CA . ASP A 1 88 ? -1.497 -5.272 33.249 1.00 84.00 88 ASP A CA 1
ATOM 694 C C . ASP A 1 88 ? -0.947 -4.074 34.053 1.00 84.00 88 ASP A C 1
ATOM 696 O O . ASP A 1 88 ? 0.241 -3.737 33.957 1.00 84.00 88 ASP A O 1
ATOM 700 N N . SER A 1 89 ? -1.816 -3.349 34.768 1.00 75.62 89 SER A N 1
ATOM 701 C CA . SER A 1 89 ? -1.475 -2.078 35.426 1.00 75.62 89 SER A CA 1
ATOM 702 C C . SER A 1 89 ? -1.095 -2.191 36.911 1.00 75.62 89 SER A C 1
ATOM 704 O O . SER A 1 89 ? -0.814 -1.164 37.534 1.00 75.62 89 SER A O 1
ATOM 706 N N . VAL A 1 90 ? -1.017 -3.418 37.444 1.00 62.84 90 VAL A N 1
ATOM 707 C CA . VAL A 1 90 ? -0.638 -3.746 38.835 1.00 62.84 90 VAL A CA 1
ATOM 708 C C . VAL A 1 90 ? 0.822 -4.181 38.945 1.00 62.84 90 VAL A C 1
ATOM 710 O O . VAL A 1 90 ? 1.267 -5.003 38.114 1.00 62.84 90 VAL A O 1
#

Solvent-accessible surface area (backbone atoms only — not comparable to full-atom values): 6034 Å² total; per-residue (Å²): 136,85,79,75,76,72,78,80,73,69,74,48,76,68,52,42,53,52,56,46,51,56,44,57,76,70,71,53,82,72,72,94,57,92,85,53,55,72,92,59,26,67,58,64,54,68,36,80,86,35,44,65,60,50,52,51,50,65,56,45,53,57,52,54,52,36,54,76,70,68,59,86,80,84,87,89,85,88,77,70,96,78,68,70,54,79,86,73,68,118

Foldseek 3Di:
DDPPPDPPPQQDPVNLQVVLVVCVVVVHDDDDDPSRDCVSDVVNCVDPVNVVVVVVVVVVVVVVVCVVVVPPDDDDDDDDPPDDDPVRPD